Protein AF-A0A7S2T746-F1 (afdb_monomer)

Radius of gyration: 16.85 Å; Cα contacts (8 Å, |Δi|>4): 113; chains: 1; bounding box: 33×37×47 Å

Mean predicted aligned error: 9.81 Å

InterPro domains:
  IPR004143 Biotinyl protein ligase (BPL) and lipoyl protein ligase (LPL), catalytic domain [PF21948] (1-57)
  IPR004143 Biotinyl protein ligase (BPL) and lipoyl protein ligase (LPL), catalytic domain [PS51733] (1-86)
  IPR045864 Class II Aminoacyl-tRNA synthetase/Biotinyl protein ligase (BPL) and lipoyl protein ligase (LPL) [G3DSA:3.30.930.10] (1-83)
  IPR045864 Class II Aminoacyl-tRNA synthetase/Biotinyl protein ligase (BPL) and lipoyl protein ligase (LPL) [SSF55681] (1-59)

Structure (mmCIF, N/CA/C/O backbone):
data_AF-A0A7S2T746-F1
#
_entry.id   AF-A0A7S2T746-F1
#
loop_
_atom_site.group_PDB
_atom_site.id
_atom_site.type_symbol
_atom_site.label_atom_id
_atom_site.label_alt_id
_atom_site.label_comp_id
_atom_site.label_asym_id
_atom_site.label_entity_id
_atom_site.label_seq_id
_atom_site.pdbx_PDB_ins_code
_atom_site.Cartn_x
_atom_site.Cartn_y
_atom_site.Cartn_z
_atom_site.occupancy
_atom_site.B_iso_or_equiv
_atom_site.auth_seq_id
_atom_site.auth_comp_id
_atom_site.auth_asym_id
_atom_site.auth_atom_id
_atom_site.pdbx_PDB_model_num
ATOM 1 N N . GLY A 1 1 ? -6.126 -6.399 -2.576 1.00 87.38 1 GLY A N 1
ATOM 2 C CA . GLY A 1 1 ? -4.767 -5.929 -2.918 1.00 87.38 1 GLY A CA 1
ATOM 3 C C . GLY A 1 1 ? -4.799 -5.248 -4.267 1.00 87.38 1 GLY A C 1
ATOM 4 O O . GLY A 1 1 ? -5.794 -5.404 -4.965 1.00 87.38 1 GLY A O 1
ATOM 5 N N . VAL A 1 2 ? -3.747 -4.512 -4.614 1.00 93.69 2 VAL A N 1
ATOM 6 C CA . VAL A 1 2 ? -3.589 -3.845 -5.919 1.00 93.69 2 VAL A CA 1
ATOM 7 C C . VAL A 1 2 ? -2.544 -4.601 -6.734 1.00 93.69 2 VAL A C 1
ATOM 9 O O . VAL A 1 2 ? -1.557 -5.082 -6.168 1.00 93.69 2 VAL A O 1
ATOM 12 N N . TRP A 1 3 ? -2.778 -4.723 -8.039 1.00 94.25 3 TRP A N 1
ATOM 13 C CA . TRP A 1 3 ? -2.028 -5.597 -8.940 1.00 94.25 3 TRP A CA 1
ATOM 14 C C . TRP A 1 3 ? -1.654 -4.871 -10.235 1.00 94.25 3 TRP A C 1
ATOM 16 O O . TRP A 1 3 ? -2.444 -4.074 -10.739 1.00 94.25 3 TRP A O 1
ATOM 26 N N . VAL A 1 4 ? -0.473 -5.183 -10.770 1.00 93.94 4 VAL A N 1
ATOM 27 C CA . VAL A 1 4 ? -0.019 -4.823 -12.119 1.00 93.94 4 VAL A CA 1
ATOM 28 C C . VAL A 1 4 ? 0.096 -6.127 -12.905 1.00 93.94 4 VAL A C 1
ATOM 30 O O . VAL A 1 4 ? 0.978 -6.948 -12.645 1.00 93.94 4 VAL A O 1
ATOM 33 N N . GLY A 1 5 ? -0.857 -6.375 -13.806 1.00 92.62 5 GLY A N 1
ATOM 34 C CA . GLY A 1 5 ? -1.040 -7.708 -14.387 1.00 92.62 5 GLY A CA 1
ATOM 35 C C . GLY A 1 5 ? -1.257 -8.757 -13.289 1.00 92.62 5 GLY A C 1
ATOM 36 O O . GLY A 1 5 ? -2.132 -8.594 -12.439 1.00 92.62 5 GLY A O 1
ATOM 37 N N . ASP A 1 6 ? -0.426 -9.801 -13.276 1.00 90.69 6 ASP A N 1
ATOM 38 C CA . ASP A 1 6 ? -0.458 -10.878 -12.276 1.00 90.69 6 ASP A CA 1
ATOM 39 C C . ASP A 1 6 ? 0.458 -10.651 -11.059 1.00 90.69 6 ASP A C 1
ATOM 41 O O . ASP A 1 6 ? 0.568 -11.529 -10.199 1.00 90.69 6 ASP A O 1
ATOM 45 N N . ARG A 1 7 ? 1.099 -9.478 -10.953 1.00 91.88 7 ARG A N 1
ATOM 46 C CA . ARG A 1 7 ? 2.041 -9.151 -9.873 1.00 91.88 7 ARG A CA 1
ATOM 47 C C . ARG A 1 7 ? 1.422 -8.194 -8.862 1.00 91.88 7 ARG A C 1
ATOM 49 O O . ARG A 1 7 ? 0.868 -7.157 -9.222 1.00 91.88 7 ARG A O 1
ATOM 56 N N . LYS A 1 8 ? 1.508 -8.516 -7.574 1.00 92.69 8 LYS A N 1
ATOM 57 C CA . LYS A 1 8 ? 0.938 -7.698 -6.495 1.00 92.69 8 LYS A CA 1
ATOM 58 C C . LYS A 1 8 ? 1.855 -6.521 -6.170 1.00 92.69 8 LYS A C 1
ATOM 60 O O . LYS A 1 8 ? 2.983 -6.739 -5.739 1.00 92.69 8 LYS A O 1
ATOM 65 N N . ILE A 1 9 ? 1.356 -5.292 -6.307 1.00 95.25 9 ILE A N 1
ATOM 66 C CA . ILE A 1 9 ? 2.105 -4.062 -5.987 1.00 95.25 9 ILE A CA 1
ATOM 67 C C . ILE A 1 9 ? 1.712 -3.461 -4.631 1.00 95.25 9 ILE A C 1
ATOM 69 O O . ILE A 1 9 ? 2.502 -2.759 -4.008 1.00 95.25 9 ILE A O 1
ATOM 73 N N . ALA A 1 10 ? 0.498 -3.738 -4.139 1.00 95.06 10 ALA A N 1
ATOM 74 C CA . ALA A 1 10 ? 0.079 -3.273 -2.819 1.00 95.06 10 ALA A CA 1
ATOM 75 C C . ALA A 1 10 ? -0.802 -4.281 -2.073 1.00 95.06 10 ALA A C 1
ATOM 77 O O . ALA A 1 10 ? -1.696 -4.931 -2.637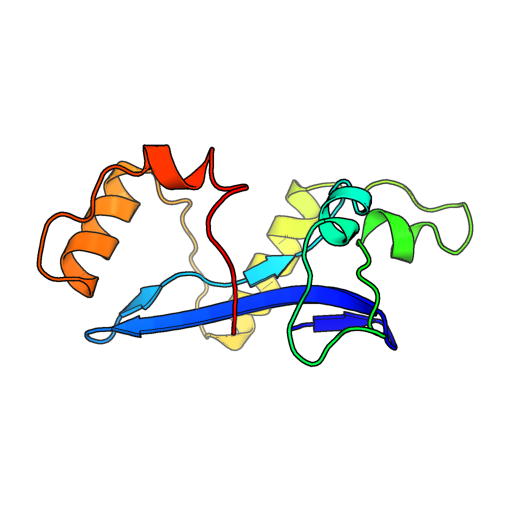 1.00 95.06 10 ALA A O 1
ATOM 78 N N . ALA A 1 11 ? -0.594 -4.376 -0.764 1.00 92.31 11 ALA A N 1
ATOM 79 C CA . ALA A 1 11 ? -1.505 -5.047 0.150 1.00 92.31 11 ALA A CA 1
ATOM 80 C C . ALA A 1 11 ? -2.544 -4.050 0.679 1.00 92.31 11 ALA A C 1
ATOM 82 O O . ALA A 1 11 ? -2.240 -2.890 0.926 1.00 92.31 11 ALA A O 1
ATOM 83 N N . ILE A 1 12 ? -3.782 -4.513 0.845 1.00 91.00 12 ILE A N 1
ATOM 84 C CA . ILE A 1 12 ? -4.847 -3.759 1.511 1.00 91.00 12 ILE A CA 1
ATOM 85 C C . ILE A 1 12 ? -5.440 -4.715 2.531 1.00 91.00 12 ILE A C 1
ATOM 87 O O . ILE A 1 12 ? -5.872 -5.807 2.154 1.00 91.00 12 ILE A O 1
ATOM 91 N N . GLY A 1 13 ? -5.429 -4.309 3.792 1.00 90.38 13 GLY A N 1
ATOM 92 C CA . GLY A 1 13 ? -6.015 -5.037 4.904 1.00 90.38 13 GLY A CA 1
ATOM 93 C C . GLY A 1 13 ? -6.590 -4.014 5.862 1.00 90.38 13 GLY A C 1
ATOM 94 O O . GLY A 1 13 ? -5.854 -3.185 6.383 1.00 90.38 13 GLY A O 1
ATOM 95 N N . VAL A 1 14 ? -7.904 -4.043 6.054 1.00 89.50 14 VAL A N 1
ATOM 96 C CA . VAL A 1 14 ? -8.616 -3.100 6.919 1.00 89.50 14 VAL A CA 1
ATOM 97 C C . VAL A 1 14 ? -9.411 -3.871 7.958 1.00 89.50 14 VAL A C 1
ATOM 99 O O . VAL A 1 14 ? -10.030 -4.889 7.651 1.00 89.50 14 VAL A O 1
ATOM 102 N N . LYS A 1 15 ? -9.408 -3.372 9.191 1.00 89.00 15 LYS A N 1
ATOM 103 C CA . LYS A 1 15 ? -10.241 -3.874 10.286 1.00 89.00 15 LYS A CA 1
ATOM 104 C C . LYS A 1 15 ? -11.155 -2.747 10.720 1.00 89.00 15 LYS A C 1
ATOM 106 O O . LYS A 1 15 ? -10.689 -1.635 10.924 1.00 89.00 15 LYS A O 1
ATOM 111 N N . ILE A 1 16 ? -12.442 -3.027 10.883 1.00 89.06 16 ILE A N 1
ATOM 112 C CA . ILE A 1 16 ? -13.394 -2.059 11.430 1.00 89.06 16 ILE A CA 1
ATOM 113 C C . ILE A 1 16 ? -13.843 -2.573 12.790 1.00 89.06 16 ILE A C 1
ATOM 115 O O . ILE A 1 16 ? -14.397 -3.664 12.898 1.00 89.06 16 ILE A O 1
ATOM 119 N N . SER A 1 17 ? -13.604 -1.784 13.834 1.00 88.00 17 SER A N 1
ATOM 120 C CA . SER A 1 17 ? -14.060 -2.077 15.192 1.00 88.00 17 SER A CA 1
ATOM 121 C C . SER A 1 17 ? -14.608 -0.810 15.824 1.00 88.00 17 SER A C 1
ATOM 123 O O . SER A 1 17 ? -13.980 0.244 15.758 1.00 88.00 17 SER A O 1
ATOM 125 N N . ARG A 1 18 ? -15.792 -0.906 16.441 1.00 88.69 18 ARG A N 1
ATOM 126 C CA . ARG A 1 18 ? -16.441 0.213 17.153 1.00 88.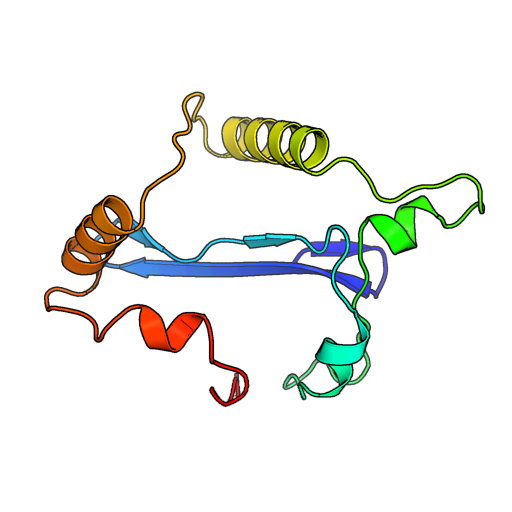69 18 ARG A CA 1
ATOM 127 C C . ARG A 1 18 ? -16.542 1.501 16.311 1.00 88.69 18 ARG A C 1
ATOM 129 O O . ARG A 1 18 ? -16.401 2.598 16.837 1.00 88.69 18 ARG A O 1
ATOM 136 N N . GLY A 1 19 ? -16.774 1.361 15.002 1.00 86.19 19 GLY A N 1
ATOM 137 C CA . GLY A 1 19 ? -16.907 2.489 14.070 1.00 86.19 19 GLY A CA 1
ATOM 138 C C . GLY A 1 19 ? -15.589 3.143 13.639 1.00 86.19 19 GLY A C 1
ATOM 139 O O . GLY A 1 19 ? -15.626 4.173 12.977 1.00 86.19 19 GLY A O 1
ATOM 140 N N . VAL A 1 20 ? -14.438 2.560 13.986 1.00 86.00 20 VAL A N 1
ATOM 141 C CA . VAL A 1 20 ? -13.108 3.052 13.604 1.00 86.00 20 VAL A CA 1
ATOM 142 C C . VAL A 1 20 ? -12.410 2.006 12.734 1.00 86.00 20 VAL A C 1
ATOM 144 O O . VAL A 1 20 ? -12.378 0.824 13.086 1.00 86.00 20 VAL A O 1
ATOM 147 N N . ALA A 1 21 ? -11.865 2.442 11.595 1.00 87.19 21 ALA A N 1
ATOM 148 C CA . ALA A 1 21 ? -11.043 1.610 10.723 1.00 87.19 21 ALA A CA 1
ATOM 149 C C . ALA A 1 21 ? -9.567 1.664 11.159 1.00 87.19 21 ALA A C 1
ATOM 151 O O . ALA A 1 21 ? -9.032 2.747 11.386 1.00 87.19 21 ALA A O 1
ATOM 152 N N . THR A 1 22 ? -8.913 0.509 11.270 1.00 84.25 22 THR A N 1
ATOM 153 C CA . THR A 1 22 ? -7.481 0.355 11.576 1.00 84.25 22 THR A CA 1
ATOM 154 C C . THR A 1 22 ? -6.778 -0.499 10.513 1.00 84.25 22 THR A C 1
ATOM 156 O O . THR A 1 22 ? -7.434 -1.075 9.637 1.00 84.25 22 THR A O 1
ATOM 159 N N . HIS A 1 23 ? -5.441 -0.577 10.591 1.00 87.94 23 HIS A N 1
ATOM 160 C CA . HIS A 1 23 ? -4.543 -1.027 9.516 1.00 87.94 23 HIS A CA 1
ATOM 161 C C . HIS A 1 23 ? -4.590 -0.070 8.314 1.00 87.94 23 HIS A C 1
ATOM 163 O O . HIS A 1 23 ? -4.440 1.133 8.507 1.00 87.94 23 HIS A O 1
ATOM 169 N N . GLY A 1 24 ? -4.769 -0.567 7.087 1.00 89.25 24 GLY A N 1
ATOM 170 C CA . GLY A 1 24 ? -4.826 0.272 5.895 1.00 89.25 24 GLY A CA 1
ATOM 171 C C . GLY A 1 24 ? -4.289 -0.429 4.655 1.00 89.25 24 GLY A C 1
ATOM 172 O O . GLY A 1 24 ? -4.749 -1.505 4.265 1.00 89.25 24 GLY A O 1
ATOM 173 N N . LEU A 1 25 ? -3.324 0.214 4.006 1.00 92.56 25 LEU A N 1
ATOM 1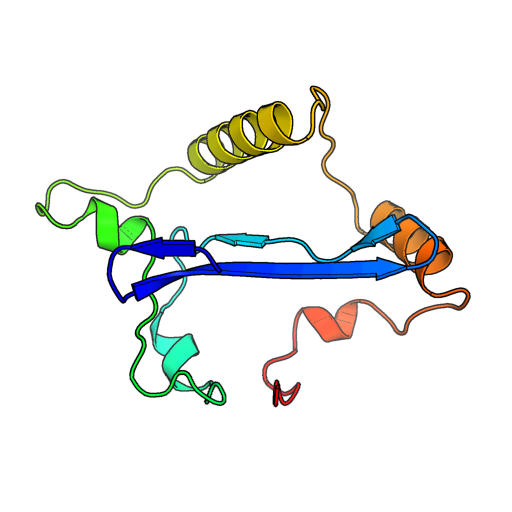74 C CA . LEU A 1 25 ? -2.672 -0.289 2.805 1.00 92.56 25 LEU A CA 1
ATOM 175 C C . LEU A 1 25 ? -1.153 -0.193 2.937 1.00 92.56 25 LEU A C 1
ATOM 177 O O . LEU A 1 25 ? -0.639 0.687 3.621 1.00 92.56 25 LEU A O 1
ATOM 181 N N . ALA A 1 26 ? -0.451 -1.081 2.245 1.00 93.69 26 ALA A N 1
ATOM 182 C CA . ALA A 1 26 ? 0.998 -1.064 2.104 1.00 93.69 26 ALA A CA 1
ATOM 183 C C . ALA A 1 26 ? 1.333 -1.123 0.611 1.00 93.69 26 ALA A C 1
ATOM 185 O O . ALA A 1 26 ? 1.076 -2.141 -0.036 1.00 93.69 26 ALA A O 1
ATOM 186 N N . LEU A 1 27 ? 1.841 -0.015 0.068 1.00 95.25 27 LEU A N 1
ATOM 187 C CA . LEU A 1 27 ? 2.288 0.107 -1.320 1.00 95.25 27 LEU A CA 1
ATOM 188 C C . LEU A 1 27 ? 3.788 -0.190 -1.400 1.00 95.25 27 LEU A C 1
ATOM 190 O O . LEU A 1 27 ? 4.580 0.437 -0.698 1.00 95.25 27 LEU A O 1
ATOM 194 N N . ASN A 1 28 ? 4.176 -1.119 -2.269 1.00 95.38 28 ASN A N 1
ATOM 195 C CA . ASN A 1 28 ? 5.574 -1.454 -2.499 1.00 95.38 28 ASN A CA 1
ATOM 196 C C . ASN A 1 28 ? 6.217 -0.370 -3.374 1.00 95.38 28 ASN A C 1
ATOM 198 O O . ASN A 1 28 ? 6.129 -0.436 -4.597 1.00 95.38 28 ASN A O 1
ATOM 202 N N . VAL A 1 29 ? 6.847 0.634 -2.763 1.00 95.25 29 VAL A N 1
ATOM 203 C CA . VAL A 1 29 ? 7.579 1.666 -3.517 1.00 95.25 29 VAL A CA 1
ATOM 204 C C . VAL A 1 29 ? 8.931 1.125 -3.971 1.00 95.25 29 VAL A C 1
ATOM 206 O O . VAL A 1 29 ? 9.141 0.953 -5.168 1.00 95.25 29 VAL A O 1
ATOM 209 N N . ASP A 1 30 ? 9.786 0.774 -3.010 1.00 95.31 30 ASP A N 1
ATOM 210 C CA . ASP A 1 30 ? 11.096 0.159 -3.246 1.00 95.31 30 ASP A CA 1
ATOM 211 C C . ASP A 1 30 ? 11.515 -0.805 -2.109 1.00 95.31 30 ASP A C 1
ATOM 213 O O . ASP A 1 30 ? 12.542 -0.610 -1.460 1.00 95.31 30 ASP A O 1
ATOM 217 N N . PRO A 1 31 ? 10.688 -1.807 -1.747 1.00 92.31 31 PRO A N 1
ATOM 218 C CA . PRO A 1 31 ? 11.097 -2.815 -0.777 1.00 92.31 31 PRO A CA 1
ATOM 219 C C . PRO A 1 31 ? 12.049 -3.841 -1.405 1.00 92.31 31 PRO A C 1
ATOM 221 O O . PRO A 1 31 ? 11.972 -4.135 -2.597 1.00 92.31 31 PRO A O 1
ATOM 224 N N . ASP A 1 32 ? 12.845 -4.496 -0.562 1.00 90.38 32 ASP A N 1
ATOM 225 C CA . ASP A 1 32 ? 13.514 -5.744 -0.927 1.00 90.38 32 ASP A CA 1
ATOM 226 C C . ASP A 1 32 ? 12.465 -6.849 -1.164 1.00 90.38 32 ASP A C 1
ATOM 228 O O . ASP A 1 32 ? 11.848 -7.367 -0.225 1.00 90.38 32 ASP A O 1
ATOM 232 N N . LEU A 1 33 ? 12.235 -7.181 -2.437 1.00 89.00 33 LEU A N 1
ATOM 233 C CA . LEU A 1 33 ? 11.230 -8.161 -2.845 1.00 89.00 33 LEU A CA 1
ATOM 234 C C . LEU A 1 33 ? 11.622 -9.606 -2.499 1.00 89.00 33 LEU A C 1
ATOM 236 O O . LEU A 1 33 ? 10.738 -10.465 -2.447 1.00 89.00 33 LEU A O 1
ATOM 240 N N . ASP A 1 34 ? 12.898 -9.893 -2.221 1.00 87.50 34 ASP A N 1
ATOM 241 C CA . ASP A 1 34 ? 13.337 -11.252 -1.885 1.00 87.50 34 ASP A CA 1
ATOM 242 C C . ASP A 1 34 ? 12.757 -11.721 -0.548 1.00 87.50 34 ASP A C 1
ATOM 244 O O . ASP A 1 34 ? 12.436 -12.902 -0.400 1.00 87.50 34 ASP A O 1
ATOM 248 N N . ARG A 1 35 ? 12.472 -10.790 0.369 1.00 85.12 35 ARG A N 1
ATOM 249 C CA . ARG A 1 35 ? 11.801 -11.074 1.648 1.00 85.12 35 ARG A CA 1
ATOM 250 C C . ARG A 1 35 ? 10.411 -11.682 1.494 1.00 85.12 35 ARG A C 1
ATOM 252 O O . ARG A 1 35 ? 9.955 -12.414 2.366 1.00 85.12 35 ARG A O 1
ATOM 259 N N . PHE A 1 36 ? 9.724 -11.428 0.381 1.00 84.19 36 PHE A N 1
ATOM 260 C CA . PHE A 1 36 ? 8.413 -12.033 0.141 1.00 84.19 36 PHE A CA 1
ATOM 261 C C . PHE A 1 36 ? 8.502 -13.523 -0.203 1.00 84.19 36 PHE A C 1
ATOM 263 O O . PHE A 1 36 ? 7.503 -14.222 -0.056 1.00 84.19 36 PHE A O 1
ATOM 270 N N . LYS A 1 37 ? 9.672 -14.030 -0.620 1.00 81.12 37 LYS A N 1
ATOM 271 C CA . LYS A 1 37 ? 9.879 -15.462 -0.908 1.00 81.12 37 LYS A CA 1
ATOM 272 C C . LYS A 1 37 ? 9.869 -16.321 0.357 1.00 81.12 37 LYS A C 1
ATOM 274 O O . LYS A 1 37 ? 9.628 -17.521 0.274 1.00 81.12 37 LYS A O 1
ATOM 279 N N . GLU A 1 38 ? 10.119 -15.712 1.514 1.00 83.50 38 GLU A N 1
ATOM 280 C CA . GLU A 1 38 ? 10.079 -16.375 2.823 1.00 83.50 38 GLU A CA 1
ATOM 281 C C . GLU A 1 38 ? 8.639 -16.572 3.328 1.00 83.50 38 GLU A C 1
ATOM 283 O O . GLU A 1 38 ? 8.387 -17.395 4.206 1.00 83.50 38 GLU A O 1
ATOM 288 N N . ILE A 1 39 ? 7.672 -15.854 2.748 1.00 81.19 39 ILE A N 1
ATOM 289 C CA . ILE A 1 39 ? 6.265 -15.902 3.141 1.00 81.19 39 ILE A CA 1
ATOM 290 C C . ILE A 1 39 ? 5.523 -16.871 2.215 1.00 81.19 39 ILE A C 1
ATOM 292 O O . ILE A 1 39 ? 5.536 -16.712 0.997 1.00 81.19 39 ILE A O 1
ATOM 296 N N . VAL A 1 40 ? 4.813 -17.853 2.784 1.00 75.81 40 VAL A N 1
ATOM 297 C CA . VAL A 1 40 ? 3.967 -18.789 2.022 1.00 75.81 40 VAL A CA 1
ATOM 298 C C . VAL A 1 40 ? 2.498 -18.362 2.123 1.00 75.81 40 VAL A C 1
ATOM 300 O O . VAL A 1 40 ? 1.808 -18.766 3.061 1.00 75.81 40 VAL A O 1
ATOM 303 N N . PRO A 1 41 ? 1.968 -17.565 1.177 1.00 68.56 41 PRO A N 1
ATOM 304 C CA . PRO A 1 41 ? 0.568 -17.170 1.220 1.00 68.56 41 PRO A CA 1
ATOM 305 C C . PRO A 1 41 ? -0.340 -18.355 0.868 1.00 68.56 41 PRO A C 1
ATOM 307 O O . PRO A 1 41 ? -0.136 -19.053 -0.133 1.00 68.56 41 PRO A O 1
ATOM 310 N N . CYS A 1 42 ? -1.397 -18.576 1.654 1.00 73.12 42 CYS A N 1
ATOM 311 C CA . CYS A 1 42 ? -2.405 -19.564 1.283 1.00 73.12 42 CYS A CA 1
ATOM 312 C C . CYS A 1 42 ? -3.159 -19.100 0.021 1.00 73.12 42 CYS A C 1
ATOM 314 O O . CYS A 1 42 ? -3.602 -17.957 -0.071 1.00 73.12 42 CYS A O 1
ATOM 316 N N . GLY A 1 43 ? -3.300 -19.978 -0.976 1.00 69.56 43 GLY A N 1
ATOM 317 C CA . GLY A 1 43 ? -4.096 -19.704 -2.180 1.00 69.56 43 GLY A CA 1
ATOM 318 C C . GLY A 1 43 ? -3.475 -18.763 -3.226 1.00 69.56 43 GLY A C 1
ATOM 319 O O . GLY A 1 43 ? -4.147 -18.458 -4.204 1.00 69.56 43 GLY A O 1
ATOM 320 N N . LEU A 1 44 ? -2.218 -18.323 -3.066 1.00 69.31 44 LEU A N 1
ATOM 321 C CA . LEU A 1 44 ? -1.540 -17.391 -3.993 1.00 69.31 44 LEU A CA 1
ATOM 322 C C . LEU A 1 44 ? -0.139 -17.867 -4.425 1.00 69.31 44 LEU A C 1
ATOM 324 O O . LEU A 1 44 ? 0.717 -17.050 -4.745 1.00 69.31 44 LEU A O 1
ATOM 328 N N . LYS A 1 45 ? 0.106 -19.184 -4.431 1.00 66.94 45 LYS A N 1
ATOM 329 C CA . LYS A 1 45 ? 1.438 -19.768 -4.689 1.00 66.94 45 LYS A CA 1
ATOM 330 C C . LYS A 1 45 ? 2.054 -19.378 -6.039 1.00 66.94 45 LYS A C 1
ATOM 332 O O . LYS A 1 45 ? 3.271 -19.294 -6.126 1.00 66.94 45 LYS A O 1
ATOM 337 N N . ASP A 1 46 ? 1.223 -19.089 -7.038 1.00 72.25 46 ASP A N 1
ATOM 338 C CA . ASP A 1 46 ? 1.662 -18.750 -8.400 1.00 72.25 46 ASP A CA 1
ATOM 339 C C . ASP A 1 46 ? 1.567 -17.242 -8.697 1.00 72.25 46 ASP A C 1
ATOM 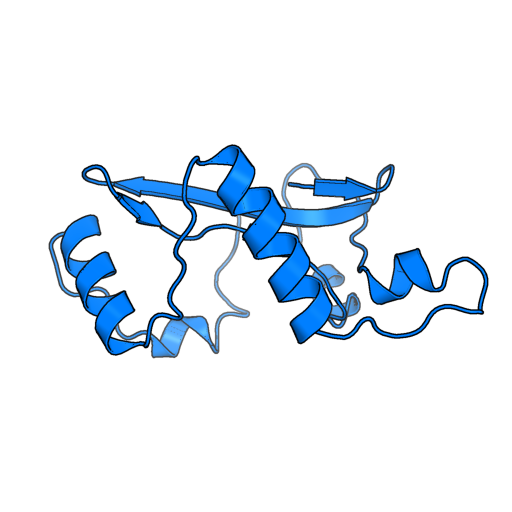341 O O . ASP A 1 46 ? 1.503 -16.828 -9.854 1.00 72.25 46 ASP A O 1
ATOM 345 N N . LYS A 1 47 ? 1.470 -16.403 -7.658 1.00 78.50 47 LYS A N 1
ATOM 346 C CA . LYS A 1 47 ? 1.352 -14.950 -7.797 1.00 78.50 47 LYS A CA 1
ATOM 347 C C . LYS A 1 47 ? 2.603 -14.263 -7.274 1.00 78.50 47 LYS A C 1
ATOM 349 O O . LYS A 1 47 ? 2.969 -14.408 -6.111 1.00 78.50 47 LYS A O 1
ATOM 354 N N . GLU A 1 48 ? 3.236 -13.484 -8.140 1.00 87.19 48 GLU A N 1
ATOM 355 C CA . GLU A 1 48 ? 4.436 -12.725 -7.803 1.00 87.19 48 GLU A CA 1
ATOM 356 C C . GLU A 1 48 ? 4.092 -11.404 -7.098 1.00 87.19 48 GLU A C 1
ATOM 358 O O . GLU A 1 48 ? 2.968 -10.896 -7.165 1.00 87.19 48 GLU A O 1
ATOM 363 N N . VAL A 1 49 ? 5.092 -10.815 -6.447 1.00 91.94 49 VAL A N 1
ATOM 364 C CA . VAL A 1 49 ? 5.051 -9.447 -5.916 1.00 91.94 49 VAL A CA 1
ATOM 365 C C . VAL A 1 49 ? 5.928 -8.526 -6.765 1.00 91.94 49 VAL A C 1
ATOM 367 O O . VAL A 1 49 ? 6.902 -8.963 -7.379 1.00 91.94 49 VAL A O 1
ATOM 370 N N . THR A 1 50 ? 5.586 -7.243 -6.805 1.00 94.12 50 THR A N 1
ATOM 371 C CA . THR A 1 50 ? 6.355 -6.211 -7.513 1.00 94.12 50 THR A CA 1
ATOM 372 C C . THR A 1 50 ? 6.409 -4.905 -6.717 1.00 94.12 50 THR A C 1
ATOM 374 O O . THR A 1 50 ? 5.775 -4.799 -5.663 1.00 94.12 50 THR A O 1
ATOM 377 N N . SER A 1 51 ? 7.167 -3.925 -7.208 1.00 95.00 51 SER A N 1
ATOM 378 C CA . SER A 1 51 ? 7.344 -2.591 -6.627 1.00 95.00 51 SER A CA 1
ATOM 379 C C . SER A 1 51 ? 7.229 -1.496 -7.689 1.00 95.00 51 SER A C 1
ATOM 381 O O . SER A 1 51 ? 7.376 -1.765 -8.878 1.00 95.00 51 SER A O 1
ATOM 383 N N . MET A 1 52 ? 6.998 -0.248 -7.275 1.00 94.88 52 MET A N 1
ATOM 384 C CA . MET A 1 52 ? 7.023 0.893 -8.195 1.00 94.88 52 MET A CA 1
ATOM 385 C C . MET A 1 52 ? 8.391 1.042 -8.858 1.00 94.88 52 MET A C 1
ATOM 387 O O . MET A 1 52 ? 8.432 1.248 -10.064 1.00 94.88 52 MET A O 1
ATOM 391 N N . SER A 1 53 ? 9.486 0.880 -8.106 1.00 94.31 53 SER A N 1
ATOM 392 C CA . SER A 1 53 ? 10.844 0.911 -8.662 1.00 94.31 53 SER A CA 1
ATOM 393 C C . SER A 1 53 ? 11.022 -0.098 -9.800 1.00 94.31 53 SER A C 1
ATOM 395 O O . SER A 1 53 ? 11.497 0.265 -10.868 1.00 94.31 53 SER A O 1
ATOM 397 N N . LYS A 1 54 ? 10.547 -1.338 -9.625 1.00 92.88 54 LYS A N 1
ATOM 398 C CA . LYS A 1 54 ? 10.639 -2.391 -10.644 1.00 92.88 54 LYS A CA 1
ATOM 399 C C . LYS A 1 54 ? 9.739 -2.146 -11.857 1.00 92.88 54 LYS A C 1
ATOM 401 O O . LYS A 1 54 ? 10.134 -2.456 -12.974 1.00 92.88 54 LYS A O 1
ATOM 406 N N . GLU A 1 55 ? 8.519 -1.651 -11.652 1.00 92.56 55 GLU A N 1
ATOM 407 C CA . GLU A 1 55 ? 7.570 -1.421 -12.753 1.00 92.56 55 GLU A CA 1
ATOM 408 C C . GLU A 1 55 ? 7.896 -0.155 -13.561 1.00 92.56 55 GLU A C 1
ATOM 410 O O . GLU A 1 55 ? 7.632 -0.118 -14.759 1.00 92.56 55 GLU A O 1
ATOM 415 N N . LEU A 1 56 ? 8.466 0.876 -12.929 1.00 90.88 56 LEU A N 1
ATOM 416 C CA . LEU A 1 56 ? 8.863 2.118 -13.602 1.00 90.88 56 LEU A CA 1
ATOM 417 C C . LEU A 1 56 ? 10.202 1.989 -14.338 1.00 90.88 56 LEU A C 1
ATOM 419 O O . LEU A 1 56 ? 10.422 2.703 -15.309 1.00 90.88 56 LEU A O 1
ATOM 423 N N . ASP A 1 57 ? 11.067 1.066 -13.920 1.00 87.81 57 ASP A N 1
ATOM 424 C CA . ASP A 1 57 ? 12.335 0.760 -14.597 1.00 87.81 57 ASP A CA 1
ATOM 425 C C . ASP A 1 57 ? 12.183 -0.234 -15.769 1.00 87.81 57 ASP A C 1
ATOM 427 O O . ASP A 1 57 ? 13.162 -0.723 -16.327 1.00 87.81 57 ASP A O 1
ATOM 431 N N . ALA A 1 58 ? 10.951 -0.543 -16.190 1.00 74.44 58 ALA A N 1
ATOM 432 C CA . ALA A 1 58 ? 10.693 -1.512 -17.260 1.00 74.44 58 ALA A CA 1
ATOM 433 C C . ALA A 1 58 ? 11.353 -1.147 -18.608 1.00 74.44 58 ALA A C 1
ATOM 435 O O . ALA A 1 58 ? 11.701 -2.047 -19.373 1.00 74.44 58 ALA A O 1
ATOM 436 N N . ASP A 1 59 ? 11.567 0.147 -18.868 1.00 73.69 59 ASP A N 1
ATOM 437 C CA . ASP A 1 59 ? 12.220 0.655 -20.081 1.00 73.69 59 ASP A CA 1
ATOM 438 C C . ASP A 1 59 ? 13.712 1.008 -19.866 1.00 73.69 59 ASP A C 1
ATOM 440 O O . ASP A 1 59 ? 14.366 1.509 -20.779 1.00 73.69 59 ASP A O 1
ATOM 444 N N . GLY A 1 60 ? 14.276 0.748 -18.676 1.00 71.94 60 GLY A N 1
ATOM 445 C CA . GLY A 1 60 ? 15.680 1.030 -18.332 1.00 71.94 60 GLY A CA 1
ATOM 446 C C . GLY A 1 60 ? 16.027 2.515 -18.159 1.00 71.94 60 GLY A C 1
ATOM 447 O O . GLY A 1 60 ? 17.198 2.870 -18.017 1.00 71.94 60 GLY A O 1
ATOM 448 N N . GLU A 1 61 ? 15.020 3.385 -18.198 1.00 67.94 61 GLU A N 1
ATOM 449 C CA . GLU A 1 61 ? 15.131 4.828 -17.946 1.00 67.94 61 GLU A CA 1
ATOM 450 C C . GLU A 1 61 ? 14.502 5.230 -16.598 1.00 67.94 61 GLU A C 1
ATOM 452 O O . GLU A 1 61 ? 14.471 6.411 -16.246 1.00 67.94 61 GLU A O 1
ATOM 457 N N . GLY A 1 62 ? 13.981 4.257 -15.843 1.00 70.88 62 GLY A N 1
ATOM 458 C CA . GLY A 1 62 ? 13.291 4.489 -14.581 1.00 70.88 62 GLY A CA 1
ATOM 459 C C . GLY A 1 62 ? 14.248 4.548 -13.394 1.00 70.88 62 GLY A C 1
ATOM 460 O O . GLY A 1 62 ? 15.287 3.901 -13.355 1.00 70.88 62 GLY A O 1
ATOM 461 N N . GLY A 1 63 ? 13.889 5.343 -12.390 1.00 82.00 63 GLY A N 1
ATOM 462 C CA . GLY A 1 63 ? 14.588 5.393 -11.107 1.00 82.00 63 GLY A CA 1
ATOM 463 C C . GLY A 1 63 ? 13.665 5.010 -9.957 1.00 82.00 63 GLY A C 1
ATOM 464 O O . GLY A 1 63 ? 12.448 4.908 -10.122 1.00 82.00 63 GLY A O 1
ATOM 465 N N . VAL A 1 64 ? 14.242 4.843 -8.765 1.00 89.62 64 VAL A N 1
ATOM 466 C CA . VAL A 1 64 ? 13.451 4.737 -7.533 1.00 89.62 64 VAL A CA 1
ATOM 467 C C . VAL A 1 64 ? 12.647 6.033 -7.375 1.00 89.62 64 VAL A C 1
ATOM 469 O O . VAL A 1 64 ? 13.253 7.106 -7.314 1.00 89.62 64 VAL A O 1
ATOM 472 N N . PRO A 1 65 ? 11.304 5.969 -7.342 1.00 91.69 65 PRO A N 1
ATOM 473 C CA . PRO A 1 65 ? 10.489 7.171 -7.238 1.00 91.69 65 PRO A CA 1
ATOM 474 C C . PRO A 1 65 ? 10.670 7.825 -5.866 1.00 91.69 65 PRO A C 1
ATOM 476 O O . PRO A 1 65 ? 10.850 7.144 -4.852 1.00 91.69 65 PRO A O 1
ATOM 479 N N . ASP A 1 66 ? 10.585 9.154 -5.829 1.00 93.56 66 ASP A N 1
ATOM 480 C CA . ASP A 1 66 ? 10.684 9.905 -4.584 1.00 93.56 66 ASP A CA 1
ATOM 481 C C . ASP A 1 66 ? 9.506 9.576 -3.652 1.00 93.56 66 ASP A C 1
ATOM 483 O O . ASP A 1 66 ? 8.334 9.642 -4.033 1.00 93.56 66 ASP A O 1
ATOM 487 N N . LEU A 1 67 ? 9.809 9.222 -2.401 1.00 92.19 67 LEU A N 1
ATOM 488 C CA . LEU A 1 67 ? 8.785 8.814 -1.437 1.00 92.19 67 LEU A CA 1
ATOM 489 C C . LEU A 1 67 ? 7.804 9.944 -1.115 1.00 92.19 67 LEU A C 1
ATOM 491 O O . LEU A 1 67 ? 6.631 9.666 -0.860 1.00 92.19 67 LEU A O 1
ATOM 495 N N . MET A 1 68 ? 8.258 11.199 -1.125 1.00 92.31 68 MET A N 1
ATOM 496 C CA . MET A 1 68 ? 7.409 12.346 -0.816 1.00 92.31 68 MET A CA 1
ATOM 497 C C . MET A 1 68 ? 6.424 12.615 -1.957 1.00 92.31 68 MET A C 1
ATOM 499 O O . MET A 1 68 ? 5.242 12.865 -1.705 1.00 92.31 68 MET A O 1
ATOM 503 N N . GLU A 1 69 ? 6.876 12.480 -3.204 1.00 93.56 69 GLU A N 1
ATOM 504 C CA . GLU A 1 69 ? 6.021 12.501 -4.392 1.00 93.56 69 GLU A CA 1
ATOM 505 C C . GLU A 1 69 ? 4.972 11.381 -4.335 1.00 93.56 69 GLU A C 1
ATOM 507 O O . GLU A 1 69 ? 3.767 11.650 -4.407 1.00 93.56 69 GLU A O 1
ATOM 512 N N . VAL A 1 70 ? 5.400 10.132 -4.111 1.00 95.06 70 VAL A N 1
ATOM 513 C CA . VAL A 1 70 ? 4.489 8.979 -4.013 1.00 95.06 70 VAL A CA 1
ATOM 514 C C . VAL A 1 70 ? 3.458 9.178 -2.900 1.00 95.06 70 VAL A C 1
ATOM 516 O O . VAL A 1 70 ? 2.262 8.960 -3.119 1.00 95.06 70 VAL A O 1
ATOM 519 N N . GLN A 1 71 ? 3.884 9.636 -1.720 1.00 92.75 71 GLN A N 1
ATOM 520 C CA . GLN A 1 71 ? 2.992 9.931 -0.599 1.00 92.75 71 GLN A CA 1
ATOM 521 C C . GLN A 1 71 ? 1.971 11.017 -0.961 1.00 92.75 71 GLN A C 1
ATOM 523 O O . GLN A 1 71 ? 0.780 10.855 -0.686 1.00 92.75 71 GLN A O 1
ATOM 528 N N . GLY A 1 72 ? 2.411 12.104 -1.601 1.00 92.81 72 GLY A N 1
ATOM 529 C CA . GLY A 1 72 ? 1.536 13.189 -2.041 1.00 92.81 72 GLY A CA 1
ATOM 530 C C . GLY A 1 72 ? 0.469 12.713 -3.028 1.00 92.81 72 GLY A C 1
ATOM 531 O O . GLY A 1 72 ? -0.717 13.021 -2.864 1.00 92.81 72 GLY A O 1
ATOM 532 N N . HIS A 1 73 ? 0.859 11.901 -4.015 1.00 94.31 73 HIS A N 1
ATOM 533 C CA . HIS A 1 73 ? -0.083 11.301 -4.959 1.00 94.31 73 HIS A CA 1
ATOM 534 C C . HIS A 1 73 ? -1.073 10.365 -4.268 1.00 94.31 73 HIS 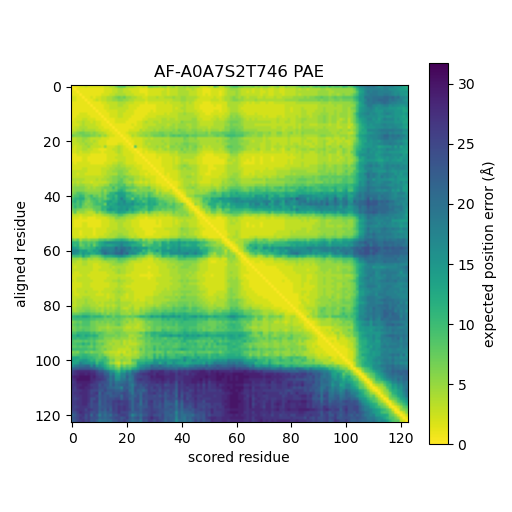A C 1
ATOM 536 O O . HIS A 1 73 ? -2.277 10.459 -4.521 1.00 94.31 73 HIS A O 1
ATOM 542 N N . LEU A 1 74 ? -0.594 9.500 -3.374 1.00 93.12 74 LEU A N 1
ATOM 543 C CA . LEU A 1 74 ? -1.438 8.553 -2.656 1.00 93.12 74 LEU A CA 1
ATOM 544 C C . LEU A 1 74 ? -2.483 9.269 -1.792 1.00 93.12 74 LEU A C 1
ATOM 546 O O . LEU A 1 74 ? -3.671 8.963 -1.901 1.00 93.12 74 LEU A O 1
ATOM 550 N N . LEU A 1 75 ? -2.068 10.246 -0.978 1.00 92.12 75 LEU A N 1
ATOM 551 C CA . LEU A 1 75 ? -2.972 11.004 -0.107 1.00 92.12 75 LEU A CA 1
ATOM 552 C C . LEU A 1 75 ? -4.031 11.757 -0.911 1.00 92.12 75 LEU A C 1
ATOM 554 O O . LEU A 1 75 ? -5.211 11.711 -0.570 1.00 92.12 75 LEU A O 1
ATOM 558 N N . LYS A 1 76 ? -3.636 12.388 -2.021 1.00 91.25 76 LYS A N 1
ATOM 559 C CA . LYS A 1 76 ? -4.572 13.088 -2.907 1.00 91.25 76 LYS A CA 1
ATOM 560 C C . LYS A 1 76 ? -5.631 12.143 -3.485 1.00 91.25 76 LYS A C 1
ATOM 562 O O . LYS A 1 76 ? -6.815 12.477 -3.473 1.00 91.25 76 LYS A O 1
ATOM 567 N N . GLN A 1 77 ? -5.220 10.977 -3.989 1.00 92.94 77 GLN A N 1
ATOM 568 C CA . GLN A 1 77 ? -6.137 10.011 -4.605 1.00 92.94 77 GLN A CA 1
ATOM 569 C C . GLN A 1 77 ? -7.063 9.370 -3.568 1.00 92.94 77 GLN A C 1
ATOM 571 O O . GLN A 1 77 ? -8.279 9.354 -3.754 1.00 92.94 77 GLN A O 1
ATOM 576 N N . VAL A 1 78 ? -6.509 8.894 -2.448 1.00 90.44 78 VAL A N 1
ATOM 577 C CA . VAL A 1 78 ? -7.302 8.300 -1.363 1.00 90.44 78 VAL A CA 1
ATOM 578 C C . VAL A 1 78 ? -8.268 9.332 -0.792 1.00 90.44 78 VAL A C 1
ATOM 580 O O . VAL A 1 78 ? -9.453 9.040 -0.660 1.00 90.44 78 VAL A O 1
ATOM 583 N N . GLY A 1 79 ? -7.799 10.552 -0.535 1.00 91.62 79 GLY A N 1
ATOM 584 C CA . GLY A 1 79 ? -8.611 11.654 -0.031 1.00 91.62 79 GLY A CA 1
ATOM 585 C C . GLY A 1 79 ? -9.816 11.984 -0.888 1.00 91.62 79 GLY A C 1
ATOM 586 O O . GLY A 1 79 ? -10.938 12.059 -0.387 1.00 91.62 79 GLY A O 1
ATOM 587 N N . SER A 1 80 ? -9.596 12.097 -2.199 1.00 92.50 80 SER A N 1
ATOM 588 C CA . SER A 1 80 ? -10.676 12.324 -3.156 1.00 92.50 80 SER A CA 1
ATOM 589 C C . SER A 1 80 ? -11.720 11.206 -3.134 1.00 92.50 80 SER A C 1
ATOM 591 O O . SER A 1 80 ? -12.899 11.489 -3.329 1.00 92.50 80 SER A O 1
ATOM 593 N N . LEU A 1 81 ? -11.312 9.953 -2.909 1.00 91.25 81 LEU A N 1
ATOM 594 C CA . LEU A 1 81 ? -12.226 8.808 -2.860 1.00 91.25 81 LEU A CA 1
ATOM 595 C C . LEU A 1 81 ? -13.036 8.755 -1.562 1.00 91.25 81 LEU A C 1
ATOM 597 O O . LEU A 1 81 ? -14.205 8.377 -1.594 1.00 91.25 81 LEU A O 1
ATOM 601 N N . VAL A 1 82 ? -12.434 9.126 -0.429 1.00 87.62 82 VAL A N 1
ATOM 602 C CA . VAL A 1 82 ? -13.107 9.086 0.882 1.00 87.62 82 VAL A CA 1
ATOM 603 C C . VAL A 1 82 ? -13.815 10.393 1.252 1.00 87.62 82 VAL A C 1
ATOM 605 O O . VAL A 1 82 ? -14.478 10.453 2.283 1.00 87.62 82 VAL A O 1
ATOM 608 N N . GLY A 1 83 ? -13.694 11.439 0.429 1.00 91.44 83 GLY A N 1
ATOM 609 C CA . GLY A 1 83 ? -14.289 12.751 0.695 1.00 91.44 83 GLY A CA 1
ATOM 610 C C . GLY A 1 83 ? -13.588 13.527 1.813 1.00 91.44 83 GLY A C 1
ATOM 611 O O . GLY A 1 83 ? -14.225 14.325 2.497 1.00 91.44 83 GLY A O 1
ATOM 612 N N . VAL A 1 84 ? -12.287 13.294 2.010 1.00 87.81 84 VAL A N 1
ATOM 613 C CA . VAL A 1 84 ? -11.465 13.940 3.044 1.00 87.81 84 VAL A CA 1
ATOM 614 C C . VAL A 1 84 ? -10.385 14.785 2.373 1.00 87.81 84 VAL A C 1
ATOM 616 O O . VAL A 1 84 ? -9.770 14.357 1.398 1.00 87.81 84 VAL A O 1
ATOM 619 N N . GLN A 1 85 ? -10.158 15.993 2.890 1.00 80.38 85 GLN A N 1
ATOM 620 C CA . GLN A 1 85 ? -9.163 16.934 2.355 1.00 80.38 85 GLN A CA 1
ATOM 621 C C . GLN A 1 85 ? -7.992 17.189 3.310 1.00 80.38 85 GLN A C 1
ATOM 623 O O . GLN A 1 85 ? -7.001 17.791 2.908 1.00 80.38 85 GLN A O 1
ATOM 628 N N . GLU A 1 86 ? -8.095 16.727 4.555 1.00 84.88 86 GLU A N 1
ATOM 629 C CA . GLU A 1 86 ? -7.101 16.963 5.595 1.00 84.88 86 GLU A CA 1
ATOM 630 C C . GLU A 1 86 ? -6.525 15.637 6.088 1.00 84.88 86 GLU A C 1
ATOM 632 O O . GLU A 1 86 ? -7.258 14.702 6.414 1.00 84.88 86 GLU A O 1
ATOM 637 N N . PHE A 1 87 ? -5.197 15.571 6.136 1.00 86.12 87 PHE A N 1
ATOM 638 C CA . PHE A 1 87 ? -4.445 14.417 6.610 1.00 86.12 87 PHE A CA 1
ATOM 639 C C . PHE A 1 87 ? -3.414 14.902 7.611 1.00 86.12 87 PHE A C 1
ATOM 641 O O . PHE A 1 87 ? -2.744 15.909 7.382 1.00 86.12 87 PHE A O 1
ATOM 648 N N . SER A 1 88 ? -3.251 14.150 8.687 1.00 85.81 88 SER A N 1
ATOM 649 C CA . SER A 1 88 ? -2.171 14.347 9.638 1.00 85.81 88 SER A CA 1
ATOM 650 C C . SER A 1 88 ? -1.327 13.084 9.716 1.00 85.81 88 SER A C 1
ATOM 652 O O . SER A 1 88 ? -1.815 11.963 9.554 1.00 85.81 88 SER A O 1
ATOM 654 N N . LEU A 1 89 ? -0.033 13.276 9.953 1.00 83.56 89 LEU A N 1
ATOM 655 C CA . LEU A 1 89 ? 0.820 12.189 10.400 1.00 83.56 89 LEU A CA 1
ATOM 656 C C . LEU A 1 89 ? 0.540 11.973 11.879 1.00 83.56 89 LEU A C 1
ATOM 658 O O . LEU A 1 89 ? 0.644 12.910 12.667 1.00 83.56 89 LEU A O 1
ATOM 662 N N . LEU A 1 90 ? 0.174 10.745 12.227 1.00 82.81 90 LEU A N 1
ATOM 663 C CA . LEU A 1 90 ? -0.038 10.362 13.610 1.00 82.81 90 LEU A CA 1
ATOM 664 C C . LEU A 1 90 ? 1.283 9.910 14.220 1.00 82.81 90 LEU A C 1
ATOM 666 O O . LEU A 1 90 ? 2.016 9.099 13.651 1.00 82.81 90 LEU A O 1
ATOM 670 N N . THR A 1 91 ? 1.557 10.421 15.405 1.00 86.56 91 THR A N 1
ATOM 671 C CA . THR A 1 91 ? 2.605 9.928 16.291 1.00 86.56 91 THR A CA 1
ATOM 672 C C . THR A 1 91 ? 2.210 8.579 16.901 1.00 86.56 91 THR A C 1
ATOM 674 O O . THR A 1 91 ? 1.045 8.170 16.877 1.00 86.56 91 THR A O 1
ATOM 677 N N . GLY A 1 92 ? 3.182 7.879 17.494 1.00 80.19 92 GLY A N 1
ATOM 678 C CA . GLY A 1 92 ? 2.914 6.635 18.225 1.00 80.19 92 GLY A CA 1
ATOM 679 C C . GLY A 1 92 ? 1.888 6.819 19.352 1.00 80.19 92 GLY A C 1
ATOM 680 O O . GLY A 1 92 ? 0.988 5.997 19.500 1.00 80.19 92 GLY A O 1
ATOM 681 N N . GLU A 1 93 ? 1.953 7.937 20.081 1.00 84.06 93 GLU A N 1
ATOM 682 C CA . GLU A 1 93 ? 1.022 8.249 21.175 1.00 84.06 93 GLU A CA 1
ATOM 683 C C . GLU A 1 93 ? -0.419 8.441 20.672 1.00 84.06 93 GLU A C 1
ATOM 685 O O . GLU A 1 93 ? -1.374 7.924 21.258 1.00 84.06 93 GLU A O 1
ATOM 690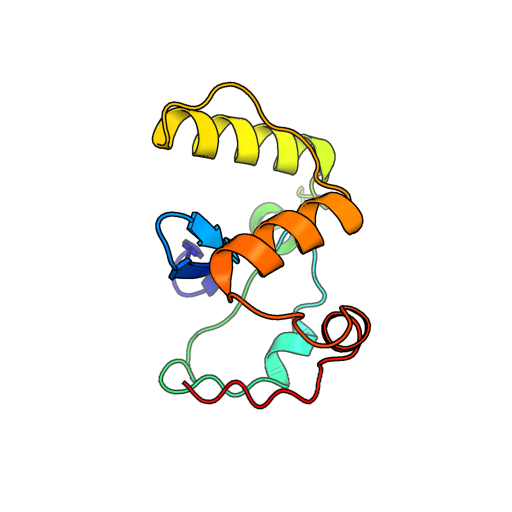 N N . GLU A 1 94 ? -0.600 9.131 19.544 1.00 83.25 94 GLU A N 1
ATOM 691 C CA . GLU A 1 94 ? -1.918 9.305 18.920 1.00 83.25 94 GLU A CA 1
ATOM 692 C C . GLU A 1 94 ? -2.484 7.971 18.410 1.00 83.25 94 GLU A C 1
ATOM 694 O O . GLU A 1 94 ? -3.681 7.695 18.558 1.00 83.25 94 GLU A O 1
ATOM 699 N N . MET A 1 95 ? -1.618 7.100 17.883 1.00 81.06 95 MET A N 1
ATOM 700 C CA . MET A 1 95 ? -1.990 5.743 17.477 1.00 81.06 95 MET A CA 1
ATOM 701 C C . MET A 1 95 ? -2.449 4.881 18.660 1.00 81.06 95 MET A C 1
ATOM 703 O O . MET A 1 95 ? -3.405 4.112 18.528 1.00 81.06 95 MET A O 1
ATOM 707 N N . GLU A 1 96 ? -1.841 5.022 19.840 1.00 80.81 96 GLU A N 1
ATOM 708 C CA . GLU A 1 96 ? -2.284 4.315 21.050 1.00 80.81 96 GLU A CA 1
ATOM 709 C C . GLU A 1 96 ? -3.690 4.733 21.497 1.00 80.81 96 GLU A C 1
ATOM 711 O O . GLU A 1 96 ? -4.486 3.897 21.943 1.00 80.81 96 GLU A O 1
ATOM 716 N N . VAL A 1 97 ? -4.036 6.017 21.353 1.00 81.44 97 VAL A N 1
ATOM 717 C CA . VAL A 1 97 ? -5.388 6.511 21.652 1.00 81.44 97 VAL A CA 1
ATOM 718 C C . VAL A 1 97 ? -6.418 5.853 20.732 1.00 81.44 97 VAL A C 1
ATOM 720 O O . VAL A 1 97 ? -7.486 5.443 21.202 1.00 81.44 97 VAL A O 1
ATOM 723 N N . ILE A 1 98 ? -6.104 5.716 19.440 1.00 82.06 98 ILE A N 1
ATOM 724 C CA . ILE A 1 98 ? -6.965 5.033 18.466 1.00 82.06 98 ILE A CA 1
ATOM 725 C C . ILE A 1 98 ? -7.129 3.559 18.844 1.00 82.06 98 ILE A C 1
ATOM 727 O O . ILE A 1 98 ? -8.264 3.092 18.963 1.00 82.06 98 ILE A O 1
ATOM 731 N N . HIS A 1 99 ? -6.035 2.852 19.136 1.00 79.31 99 HIS A N 1
ATOM 732 C CA . HIS A 1 99 ? -6.098 1.445 19.541 1.00 79.31 99 HIS A CA 1
ATOM 733 C C . HIS A 1 99 ? -6.932 1.226 20.805 1.00 79.31 99 HIS A C 1
ATOM 735 O O . HIS A 1 99 ? -7.770 0.322 20.860 1.00 79.31 99 HIS A O 1
ATOM 741 N N . ARG A 1 100 ? -6.787 2.096 21.810 1.00 76.31 100 ARG A N 1
ATOM 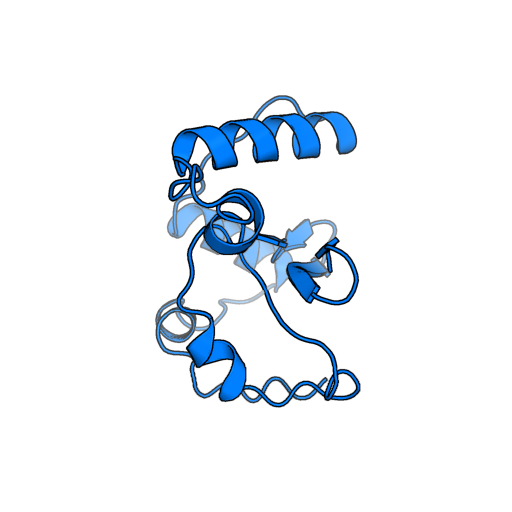742 C CA . ARG A 1 100 ? -7.592 2.025 23.037 1.00 76.31 100 ARG A CA 1
ATOM 743 C C . ARG A 1 100 ? -9.088 2.147 22.744 1.00 76.31 100 ARG A C 1
ATOM 745 O O . ARG A 1 100 ? -9.893 1.431 23.345 1.00 76.31 100 ARG A O 1
ATOM 752 N N . LYS A 1 101 ? -9.466 3.025 21.808 1.00 76.88 101 LYS A N 1
ATOM 753 C CA . LYS A 1 101 ? -10.859 3.198 21.367 1.00 76.88 101 LYS A CA 1
ATOM 754 C C . LYS A 1 101 ? -11.372 1.978 20.598 1.00 76.88 101 LYS A C 1
ATOM 756 O O . LYS A 1 101 ? -12.530 1.607 20.794 1.00 76.88 101 LYS A O 1
ATOM 761 N N . THR A 1 102 ? -10.533 1.336 19.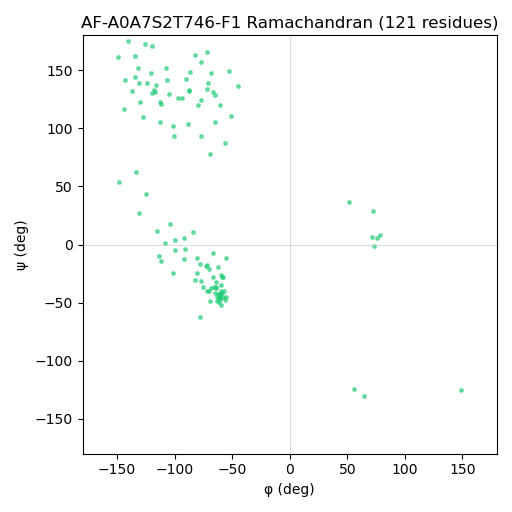781 1.00 78.00 102 THR A N 1
ATOM 762 C CA . THR A 1 102 ? -10.927 0.203 18.926 1.00 78.00 102 THR A CA 1
ATOM 763 C C . THR A 1 102 ? -10.942 -1.148 19.643 1.00 78.00 102 THR A C 1
ATOM 765 O O . THR A 1 102 ? -11.760 -1.997 19.288 1.00 78.00 102 THR A O 1
ATOM 768 N N . GLU A 1 103 ? -10.084 -1.362 20.649 1.00 70.50 103 GLU A N 1
ATOM 769 C CA . GLU A 1 103 ? -9.890 -2.675 21.301 1.00 70.50 103 GLU A CA 1
ATOM 770 C C . GLU A 1 103 ? -10.382 -2.737 22.758 1.00 70.50 103 GLU A C 1
ATOM 772 O O . GLU A 1 103 ? -10.596 -3.816 23.305 1.00 70.50 103 GLU A O 1
ATOM 777 N N . GLY A 1 104 ? -10.660 -1.595 23.396 1.00 54.84 104 GLY A N 1
ATOM 778 C CA . GLY A 1 104 ? -11.302 -1.541 24.714 1.00 54.84 104 GLY A CA 1
ATOM 779 C C . GLY A 1 104 ? -10.435 -1.942 25.917 1.00 54.84 104 GLY A C 1
ATOM 780 O O . GLY A 1 104 ? -10.930 -1.844 27.039 1.00 54.84 104 GLY A O 1
ATOM 781 N N . LYS A 1 105 ? -9.171 -2.345 25.723 1.00 46.38 105 LYS A N 1
ATOM 782 C CA . LYS A 1 105 ? -8.122 -2.529 26.749 1.00 46.38 105 LYS A CA 1
ATOM 783 C C . LYS A 1 105 ? -6.742 -2.230 26.140 1.00 46.38 105 LYS A C 1
ATOM 785 O O . LYS A 1 105 ? -6.621 -2.191 24.921 1.00 46.38 105 LYS A O 1
ATOM 790 N N . LEU A 1 106 ? -5.740 -1.978 26.993 1.00 42.59 106 LEU A N 1
ATOM 791 C CA . LEU A 1 106 ? -4.332 -1.772 26.615 1.00 42.59 106 LEU A CA 1
ATOM 792 C C . LEU A 1 106 ? -3.878 -2.937 25.712 1.00 42.59 106 LEU A C 1
ATOM 794 O O . LEU A 1 106 ? -3.800 -4.071 26.185 1.00 42.59 106 LEU A O 1
ATOM 798 N N . ALA A 1 107 ? -3.638 -2.676 24.428 1.00 45.03 107 ALA A N 1
ATOM 799 C CA . ALA A 1 107 ? -2.947 -3.625 23.566 1.00 45.03 107 ALA A CA 1
ATOM 800 C C . ALA A 1 107 ? -1.476 -3.669 24.003 1.00 45.03 107 ALA A C 1
ATOM 802 O O . ALA A 1 107 ? -0.907 -2.637 24.365 1.00 45.03 107 ALA A O 1
ATOM 803 N N . ALA A 1 108 ? -0.903 -4.872 24.040 1.00 41.47 108 ALA A N 1
ATOM 804 C CA . ALA A 1 108 ? 0.499 -5.097 24.362 1.00 41.47 108 ALA A CA 1
ATOM 805 C C . ALA A 1 108 ? 1.416 -4.237 23.471 1.00 41.47 108 ALA A C 1
ATOM 807 O O . ALA A 1 108 ? 1.059 -3.880 22.350 1.00 41.47 108 ALA A O 1
ATOM 808 N N . ASN A 1 109 ? 2.564 -3.864 24.034 1.00 33.66 109 ASN A N 1
ATOM 809 C CA . ASN A 1 109 ? 3.485 -2.852 23.529 1.00 33.66 109 ASN A CA 1
ATOM 810 C C . ASN A 1 109 ? 3.761 -2.951 22.016 1.00 33.66 109 ASN A C 1
ATOM 812 O O . ASN A 1 109 ? 4.080 -4.010 21.485 1.00 33.66 109 ASN A O 1
ATOM 816 N N . PHE A 1 110 ? 3.760 -1.793 21.354 1.00 38.88 110 PHE A N 1
ATOM 817 C CA . PHE A 1 110 ? 4.079 -1.594 19.932 1.00 38.88 110 PHE A CA 1
ATOM 818 C C . PHE A 1 110 ? 5.460 -2.120 19.486 1.00 38.88 110 PHE A C 1
ATOM 820 O O . PHE A 1 110 ? 5.725 -2.201 18.286 1.00 38.88 110 PHE A O 1
ATOM 827 N N . ALA A 1 111 ? 6.337 -2.486 20.426 1.00 32.78 111 ALA A N 1
ATOM 828 C CA . ALA A 1 111 ? 7.652 -3.060 20.147 1.00 32.78 111 ALA A CA 1
ATOM 829 C C . ALA A 1 111 ? 7.587 -4.413 19.406 1.00 32.78 111 ALA A C 1
ATOM 831 O O . ALA A 1 111 ? 8.552 -4.779 18.739 1.00 32.78 111 ALA A O 1
ATOM 832 N N . ASP A 1 112 ? 6.446 -5.108 19.433 1.00 32.84 112 ASP A N 1
ATOM 833 C CA . ASP A 1 112 ? 6.275 -6.394 18.741 1.00 32.84 112 ASP A CA 1
ATOM 834 C C . ASP A 1 112 ? 5.979 -6.247 17.232 1.00 32.84 112 ASP A C 1
ATOM 836 O O . ASP A 1 112 ? 6.057 -7.218 16.482 1.00 32.84 112 ASP A O 1
ATOM 840 N N . LEU A 1 113 ? 5.674 -5.035 16.746 1.00 37.44 113 LEU A N 1
ATOM 841 C CA . LEU A 1 113 ? 5.334 -4.794 15.333 1.00 37.44 113 LEU A CA 1
ATOM 842 C C . LEU A 1 113 ? 6.533 -4.426 14.448 1.00 37.44 113 LEU A C 1
ATOM 844 O O . LEU A 1 113 ? 6.418 -4.464 13.225 1.00 37.44 113 LEU A O 1
ATOM 848 N N . GLN A 1 114 ? 7.686 -4.105 15.042 1.00 35.00 114 GLN A N 1
ATOM 849 C CA . GLN A 1 114 ? 8.936 -3.857 14.306 1.00 35.00 114 GLN A CA 1
ATOM 850 C C . GLN A 1 114 ? 9.895 -5.058 14.309 1.00 35.00 114 GLN A C 1
ATOM 852 O O . GLN A 1 114 ? 10.895 -5.037 13.595 1.00 35.00 114 GLN A O 1
ATOM 857 N N . VAL A 1 115 ? 9.563 -6.138 15.028 1.00 33.69 115 VAL A N 1
ATOM 858 C CA . VAL A 1 115 ? 10.326 -7.398 15.050 1.00 33.69 115 VAL A CA 1
ATOM 859 C C . VAL A 1 115 ? 9.356 -8.575 14.895 1.00 33.69 115 VAL A C 1
ATOM 861 O O . VAL A 1 115 ? 9.170 -9.386 15.792 1.00 33.69 115 VAL A O 1
ATOM 864 N N . GLY A 1 116 ? 8.667 -8.630 13.756 1.00 30.06 116 GLY A N 1
ATOM 865 C CA . GLY A 1 116 ? 7.590 -9.589 13.504 1.00 30.06 116 GLY A CA 1
ATOM 866 C C . GLY A 1 116 ? 7.787 -10.421 12.244 1.00 30.06 116 GLY A C 1
ATOM 867 O O . GLY A 1 116 ? 6.833 -10.599 11.497 1.00 30.06 116 GLY A O 1
ATOM 868 N N . ALA A 1 117 ? 9.000 -10.928 12.000 1.00 33.41 117 ALA A N 1
ATOM 869 C CA . ALA A 1 117 ? 9.216 -12.017 11.040 1.00 33.41 117 ALA A CA 1
ATOM 870 C C . ALA A 1 117 ? 8.580 -13.353 11.504 1.00 33.41 117 ALA A C 1
ATOM 872 O O . ALA A 1 117 ? 8.495 -14.288 10.719 1.00 33.41 117 ALA A O 1
ATOM 873 N N . ASP A 1 118 ? 8.060 -13.418 12.740 1.00 31.88 118 ASP A N 1
ATOM 874 C CA . ASP A 1 118 ? 7.568 -14.655 13.368 1.00 31.88 118 ASP A CA 1
ATOM 875 C C . ASP A 1 118 ? 6.055 -14.679 13.664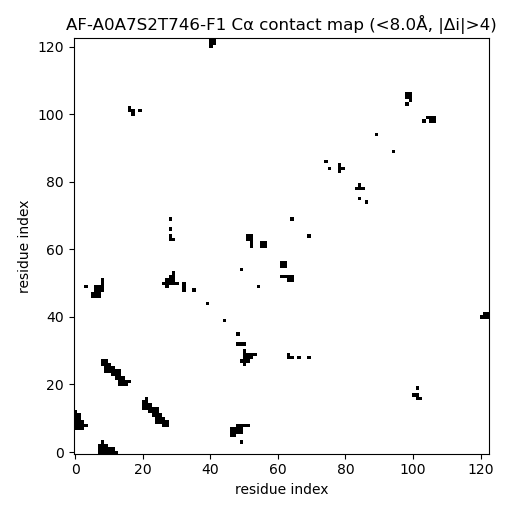 1.00 31.88 118 ASP A C 1
ATOM 877 O O . ASP A 1 118 ? 5.564 -15.574 14.355 1.00 31.88 118 ASP A O 1
ATOM 881 N N . GLN A 1 119 ? 5.265 -13.735 13.144 1.00 33.56 119 GLN A N 1
ATOM 882 C CA . GLN A 1 119 ? 3.807 -13.879 13.189 1.00 33.56 119 GLN A CA 1
ATOM 883 C C . GLN A 1 119 ? 3.359 -14.639 11.946 1.00 33.56 119 GLN A C 1
ATOM 885 O O . GLN A 1 119 ? 3.337 -14.120 10.837 1.00 33.56 119 GLN A O 1
ATOM 890 N N . ASN A 1 120 ? 3.044 -15.908 12.160 1.00 28.94 120 ASN A N 1
ATOM 891 C CA . ASN A 1 120 ? 2.534 -16.868 11.197 1.00 28.94 120 ASN A CA 1
ATOM 892 C C . ASN A 1 120 ? 1.241 -16.332 10.535 1.00 28.94 120 ASN A C 1
ATOM 894 O O . ASN A 1 120 ? 0.137 -16.594 11.012 1.00 28.94 120 ASN A O 1
ATOM 898 N N . TRP A 1 121 ? 1.366 -15.559 9.448 1.00 30.52 121 TRP A N 1
ATOM 899 C CA . TRP A 1 121 ? 0.248 -15.137 8.595 1.00 30.52 121 TRP A CA 1
ATOM 900 C C . TRP A 1 121 ? -0.286 -16.360 7.838 1.00 30.52 121 TRP A C 1
ATOM 902 O O . TRP A 1 121 ? -0.003 -16.579 6.662 1.00 30.52 121 TRP A O 1
ATOM 912 N N . THR A 1 122 ? -1.059 -17.183 8.539 1.00 23.70 122 THR A N 1
ATOM 913 C CA . THR A 1 122 ? -1.893 -18.223 7.939 1.00 23.70 122 THR A CA 1
ATOM 914 C C . THR A 1 122 ? -3.327 -17.717 7.901 1.00 23.70 122 THR A C 1
ATOM 916 O O . THR A 1 122 ? -4.001 -17.742 8.919 1.00 23.70 122 THR A O 1
ATOM 919 N N . CYS A 1 123 ? -3.731 -17.285 6.700 1.00 27.17 123 CYS A N 1
ATOM 920 C CA . CYS A 1 123 ? -5.083 -16.923 6.250 1.00 27.17 123 CYS A CA 1
ATOM 921 C C . CYS A 1 123 ? -5.840 -15.824 7.017 1.00 27.17 123 CYS A C 1
ATOM 923 O O . CYS A 1 123 ? -6.132 -15.980 8.218 1.00 27.17 123 CYS A O 1
#

Solvent-accessible surface area (backbone atoms only — not comparable to full-atom values): 7796 Å² total; per-residue (Å²): 103,43,64,60,86,75,24,37,33,25,50,56,51,76,47,77,32,89,92,42,80,43,89,44,72,49,73,32,51,78,66,77,68,69,65,57,73,77,55,77,58,77,96,44,85,92,51,51,75,48,28,48,27,63,65,52,29,71,83,74,79,42,60,76,69,57,66,68,59,52,48,53,54,48,51,54,53,52,22,67,72,73,76,44,93,80,84,79,88,74,52,73,70,58,48,50,55,52,47,40,68,47,66,74,48,88,75,78,69,75,73,58,74,83,67,51,94,77,67,82,74,71,124

Nearest PDB structures (foldseek):
  2qhv-assembly1_A  TM=9.446E-01  e=1.188E-04  Thermus thermophilus HB8

Sequence (123 aa):
GVWVGDRKIAAIGVKISRGVATHGLALNVDPDLDRFKEIVPCGLKDKEVTSMSKELDADGEGGVPDLMEVQGHLLKQVGSLVGVQEFSLLTGEEMEVIHRKTEGKLAANFADLQVGADQNWTC

pLDDT: mean 78.31, std 20.23, range [23.7, 95.38]

Foldseek 3Di:
DDDDVLAAQKDADWDAFPNDIDDGMDGAQDDDQVLCVLADAPPSNPGHYDHVQRVQCPVVPGHRDDPVVVVVVVCVVVCVVVVHDDDDDDDPVNVQVSCCSRPVDRDPDPPCVVVPPPDRPHD

Secondary structure (DSSP, 8-state):
-EEETTEEEEEEEEEEETTEEEEEEEE-SS--GGGGGG---TT-TT-EE--HHHHHGGGS---PPPHHHHHHHHHHHHHHHHT-----PPPHHHHHHHHHHHHSS----GGGGSS-TTS----

Organism: NCBI:txid1764295